Protein AF-A0A258C824-F1 (afdb_monomer)

Radius of gyration: 21.64 Å; Cα contacts (8 Å, |Δi|>4): 14; chains: 1; bounding box: 53×28×45 Å

Sequence (77 aa):
MSRDFLALAVPGVQKLSPYVTGKPIDELARELGIDPAKIVKLASNENPLGPNPRVLEAIAAELPELSRYPDGSGFQL

Structure (mmCIF, N/CA/C/O backbone):
data_AF-A0A258C824-F1
#
_entry.id   AF-A0A258C824-F1
#
loop_
_atom_site.group_PDB
_atom_site.id
_atom_site.type_symbol
_atom_site.label_atom_id
_atom_site.label_alt_id
_atom_site.label_comp_id
_atom_site.label_asym_id
_atom_site.label_entity_id
_atom_site.label_seq_id
_atom_site.pdbx_PDB_ins_code
_atom_site.Cartn_x
_atom_site.Cartn_y
_atom_site.Cartn_z
_atom_site.occupancy
_atom_site.B_iso_or_equiv
_atom_site.auth_seq_id
_atom_site.auth_comp_id
_atom_site.auth_asym_id
_atom_site.auth_atom_id
_atom_site.pdbx_PDB_model_num
ATOM 1 N N . MET A 1 1 ? -27.283 -16.414 25.347 1.00 60.81 1 MET A N 1
ATOM 2 C CA . MET A 1 1 ? -26.752 -15.042 25.496 1.00 60.81 1 MET A CA 1
ATOM 3 C C . MET A 1 1 ? -25.471 -14.947 24.684 1.00 60.81 1 MET A C 1
ATOM 5 O O . MET A 1 1 ? -24.520 -15.642 25.021 1.00 60.81 1 MET A O 1
ATOM 9 N N . SER A 1 2 ? -25.450 -14.183 23.589 1.00 75.81 2 SER A N 1
ATOM 10 C CA . SER A 1 2 ? -24.200 -13.893 22.876 1.00 75.81 2 SER A CA 1
ATOM 11 C C . SER A 1 2 ? -23.363 -12.944 23.731 1.00 75.81 2 SER A C 1
ATOM 13 O O . SER A 1 2 ? -23.884 -11.943 24.220 1.00 75.81 2 SER A O 1
ATOM 15 N N . ARG A 1 3 ? -22.088 -13.263 23.954 1.00 81.50 3 ARG A N 1
ATOM 16 C CA . ARG A 1 3 ? -21.160 -12.328 24.596 1.00 81.50 3 ARG A CA 1
ATOM 17 C C . ARG A 1 3 ? -20.871 -11.178 23.635 1.00 81.50 3 ARG A C 1
ATOM 19 O O . ARG A 1 3 ? -20.624 -11.423 22.457 1.00 81.50 3 ARG A O 1
ATOM 26 N N . ASP A 1 4 ? -20.896 -9.952 24.145 1.00 90.19 4 ASP A N 1
ATOM 27 C CA . ASP A 1 4 ? -20.409 -8.789 23.412 1.00 90.19 4 ASP A CA 1
ATOM 28 C C . ASP A 1 4 ? -18.875 -8.793 23.440 1.00 90.19 4 ASP A C 1
ATOM 30 O O . ASP A 1 4 ? -18.252 -8.498 24.461 1.00 90.19 4 ASP A O 1
ATOM 34 N N . PHE A 1 5 ? -18.260 -9.192 22.328 1.00 86.88 5 PHE A N 1
ATOM 35 C CA . PHE A 1 5 ? -16.805 -9.252 22.202 1.00 86.88 5 PHE A CA 1
ATOM 36 C C . PHE A 1 5 ? -16.158 -7.863 22.159 1.00 86.88 5 PHE A C 1
ATOM 38 O O . PHE A 1 5 ? -14.984 -7.740 22.506 1.00 86.88 5 PHE A O 1
ATOM 45 N N . LEU A 1 6 ? -16.902 -6.815 21.788 1.00 87.12 6 LEU A N 1
ATOM 46 C CA . LEU A 1 6 ? -16.375 -5.450 21.757 1.00 87.12 6 LEU A CA 1
ATOM 47 C C . LEU A 1 6 ? -16.118 -4.932 23.175 1.00 87.12 6 LEU A C 1
ATOM 49 O O . LEU A 1 6 ? -15.115 -4.258 23.412 1.00 87.12 6 LEU A O 1
ATOM 53 N N . ALA A 1 7 ? -16.948 -5.341 24.138 1.00 90.94 7 ALA A N 1
ATOM 54 C CA . ALA A 1 7 ? -16.769 -5.023 25.553 1.00 90.94 7 ALA A CA 1
ATOM 55 C C . ALA A 1 7 ? -15.491 -5.631 26.174 1.00 90.94 7 ALA A C 1
ATOM 57 O O . ALA A 1 7 ? -15.076 -5.203 27.250 1.00 90.94 7 ALA A O 1
ATOM 58 N N . LEU A 1 8 ? -14.850 -6.607 25.513 1.00 93.00 8 LEU A N 1
ATOM 59 C CA . LEU A 1 8 ? -13.609 -7.243 25.980 1.00 93.00 8 LEU A CA 1
ATOM 60 C C . LEU A 1 8 ? -12.334 -6.514 25.523 1.00 93.00 8 LEU A C 1
ATOM 62 O O . LEU A 1 8 ? -11.253 -6.805 26.033 1.00 93.00 8 LEU A O 1
ATOM 66 N N . ALA A 1 9 ? -12.429 -5.591 24.562 1.00 93.38 9 ALA A N 1
ATOM 67 C CA . ALA A 1 9 ? -11.278 -4.829 24.087 1.00 93.38 9 ALA A CA 1
ATOM 68 C C . ALA A 1 9 ? -10.803 -3.810 25.138 1.00 93.38 9 ALA A C 1
ATOM 70 O O . ALA A 1 9 ? -11.592 -3.320 25.944 1.00 93.38 9 ALA A O 1
ATOM 71 N N . VAL A 1 10 ? -9.518 -3.433 25.113 1.00 95.44 10 VAL A N 1
ATOM 72 C CA . VAL A 1 10 ? -8.990 -2.390 26.011 1.00 95.44 10 VAL A CA 1
ATOM 73 C C . VAL A 1 10 ? -9.668 -1.030 25.746 1.00 95.44 10 VAL A C 1
ATOM 75 O O . VAL A 1 10 ? -9.984 -0.734 24.590 1.00 95.44 10 VAL A O 1
ATOM 78 N N . PRO A 1 11 ? -9.847 -0.153 26.759 1.00 93.56 11 PRO A N 1
ATOM 79 C CA . PRO A 1 11 ? -10.651 1.072 26.623 1.00 93.56 11 PRO A CA 1
ATOM 80 C C . PRO A 1 11 ? -10.233 2.017 25.488 1.00 93.56 11 PRO A C 1
ATOM 82 O O . PRO A 1 11 ? -11.069 2.726 24.933 1.00 93.56 11 PRO A O 1
ATOM 85 N N . GLY A 1 12 ? -8.943 2.036 25.131 1.00 93.19 12 GLY A N 1
ATOM 86 C CA . GLY A 1 12 ? -8.442 2.830 24.006 1.00 93.19 12 GLY A CA 1
ATOM 87 C C . GLY A 1 12 ? -8.935 2.330 22.645 1.00 93.19 12 GLY A C 1
ATOM 88 O O . GLY A 1 12 ? -9.252 3.139 21.781 1.00 93.19 12 GLY A O 1
ATOM 89 N N . VAL A 1 13 ? -9.062 1.010 22.473 1.00 93.69 13 VAL A N 1
ATOM 90 C CA . VAL A 1 13 ? -9.499 0.377 21.217 1.00 93.69 13 VAL A CA 1
ATOM 91 C C . VAL A 1 13 ? -11.003 0.535 21.009 1.00 93.69 13 VAL A C 1
ATOM 93 O O . VAL A 1 13 ? -11.439 0.757 19.886 1.00 93.69 13 VAL A O 1
ATOM 96 N N . GLN A 1 14 ? -11.793 0.507 22.086 1.00 94.00 14 GLN A N 1
ATOM 97 C CA . GLN A 1 14 ? -13.255 0.661 22.024 1.00 94.00 14 GLN A CA 1
ATOM 98 C C . GLN A 1 14 ? -13.707 1.996 21.404 1.00 94.00 14 GLN A C 1
ATOM 100 O O . GLN A 1 14 ? -14.832 2.105 20.928 1.00 94.00 14 GLN A O 1
ATOM 105 N N . LYS A 1 15 ? -12.842 3.018 21.422 1.00 92.69 15 LYS A N 1
ATOM 106 C CA . LYS A 1 15 ? -13.120 4.352 20.869 1.00 92.69 15 LYS A CA 1
ATOM 107 C C . LYS A 1 15 ? -12.640 4.524 19.427 1.00 92.69 15 LYS A C 1
ATOM 109 O O . LYS A 1 15 ? -12.877 5.577 18.838 1.00 92.69 15 LYS A O 1
ATOM 114 N N . LEU A 1 16 ? -11.929 3.542 18.872 1.00 92.94 16 LEU A N 1
ATOM 115 C CA . LEU A 1 16 ? -11.417 3.628 17.511 1.00 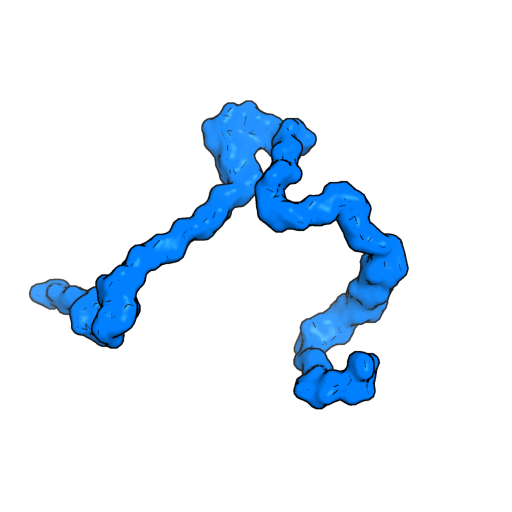92.94 16 LEU A CA 1
ATOM 116 C C . LEU A 1 16 ? -12.555 3.411 16.518 1.00 92.94 16 LEU A C 1
ATOM 118 O O . LEU A 1 16 ? -13.352 2.484 16.643 1.00 92.94 16 LEU A O 1
ATOM 122 N N . SER A 1 17 ? -12.599 4.261 15.498 1.00 91.94 17 SER A N 1
ATOM 123 C CA . SER A 1 17 ? -13.382 3.959 14.304 1.00 91.94 17 SER A CA 1
ATOM 124 C C . SER A 1 17 ? -12.633 2.920 13.468 1.00 91.94 17 SER A C 1
ATOM 126 O O . SER A 1 17 ? -11.400 2.989 13.398 1.00 91.94 17 SER A O 1
ATOM 128 N N . PRO A 1 18 ? -13.336 1.975 12.820 1.00 90.75 18 PRO A N 1
ATOM 129 C CA . PRO A 1 18 ? -12.712 1.080 11.858 1.00 90.75 18 PRO A CA 1
ATOM 130 C C . PRO A 1 18 ? -11.926 1.872 10.813 1.00 90.75 18 PRO A C 1
ATOM 132 O O . PRO A 1 18 ? -12.414 2.870 10.278 1.00 90.75 18 PRO A O 1
ATOM 135 N N . TYR A 1 19 ? -10.701 1.432 10.532 1.00 93.00 19 TYR A N 1
ATOM 136 C CA . TYR A 1 19 ? -9.892 2.043 9.489 1.00 93.00 19 TYR A CA 1
ATOM 137 C C . TYR A 1 19 ? -10.540 1.795 8.127 1.00 93.00 19 TYR A C 1
ATOM 139 O O . TYR A 1 19 ? -10.788 0.650 7.747 1.00 93.00 19 TYR A O 1
ATOM 147 N N . VAL A 1 20 ? -10.796 2.874 7.391 1.00 90.12 20 VAL A N 1
ATOM 148 C CA . VAL A 1 20 ? -11.279 2.802 6.014 1.00 90.12 20 VAL A CA 1
ATOM 149 C C . VAL A 1 20 ? -10.074 2.952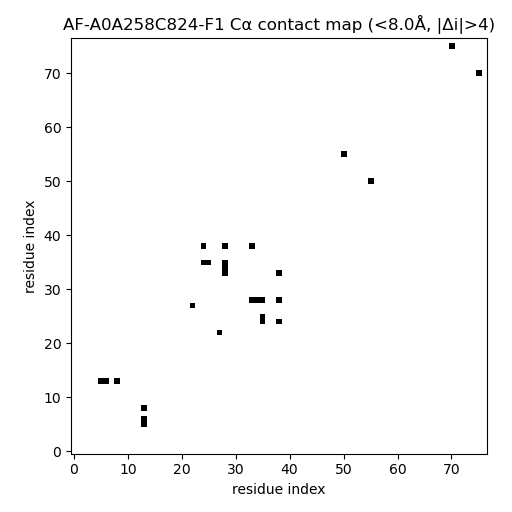 5.098 1.00 90.12 20 VAL A C 1
ATOM 151 O O . VAL A 1 20 ? -9.506 4.037 4.969 1.00 90.12 20 VAL A O 1
ATOM 154 N N . THR A 1 21 ? -9.663 1.848 4.480 1.00 89.56 21 THR A N 1
AT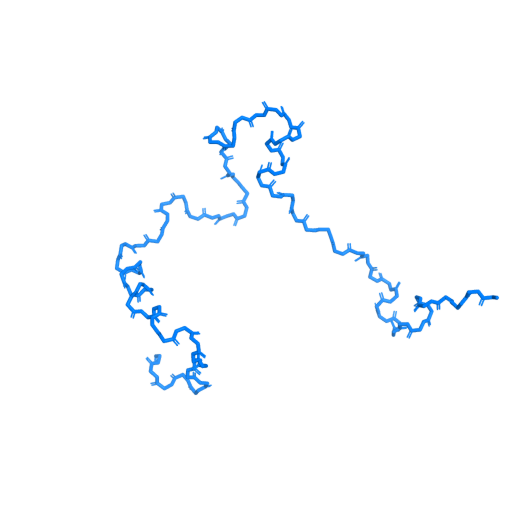OM 155 C CA . THR A 1 21 ? -8.609 1.847 3.463 1.00 89.56 21 THR A CA 1
ATOM 156 C C . THR A 1 21 ? -9.043 2.669 2.253 1.00 89.56 21 THR A C 1
ATOM 158 O O . THR A 1 21 ? -10.214 2.651 1.869 1.00 89.56 21 THR A O 1
ATOM 161 N N . GLY A 1 22 ? -8.093 3.345 1.603 1.00 86.75 22 GLY A N 1
ATOM 162 C CA . GLY A 1 22 ? -8.353 3.967 0.305 1.00 86.75 22 GLY A CA 1
ATOM 163 C C . GLY A 1 22 ? -8.845 2.935 -0.715 1.00 86.75 22 GLY A C 1
ATOM 164 O O . GLY A 1 22 ? -8.331 1.816 -0.759 1.00 86.75 22 GLY A O 1
ATOM 165 N N . LYS A 1 23 ? -9.844 3.307 -1.524 1.00 88.50 23 LYS A N 1
ATOM 166 C CA . LYS A 1 23 ? -10.402 2.432 -2.564 1.00 88.50 23 LYS A CA 1
ATOM 167 C C . LYS A 1 23 ? -9.347 2.171 -3.656 1.00 88.50 23 LYS A C 1
ATOM 169 O O . LYS A 1 23 ? -8.805 3.143 -4.192 1.00 88.50 23 LYS A O 1
ATOM 174 N N . PRO A 1 24 ? -9.054 0.906 -4.011 1.00 91.50 24 PRO A N 1
ATOM 175 C CA . PRO A 1 24 ? -8.157 0.582 -5.117 1.00 91.50 24 PRO A CA 1
ATOM 176 C C . PRO A 1 24 ? -8.664 1.132 -6.454 1.00 91.50 24 PRO A C 1
ATOM 178 O O . PRO A 1 24 ? -9.871 1.191 -6.698 1.00 91.50 24 PRO A O 1
ATOM 181 N N . ILE A 1 25 ? -7.737 1.470 -7.353 1.00 92.06 25 ILE A N 1
ATOM 182 C CA . ILE A 1 25 ? -8.065 1.958 -8.703 1.00 92.06 25 ILE A CA 1
ATOM 183 C C . ILE A 1 25 ? -8.927 0.943 -9.456 1.00 92.06 25 ILE A C 1
ATOM 185 O O . ILE A 1 25 ? -9.945 1.324 -10.026 1.00 92.06 25 ILE A O 1
ATOM 189 N N . ASP A 1 26 ? -8.573 -0.339 -9.395 1.00 92.94 26 ASP A N 1
ATOM 190 C CA . ASP A 1 26 ? -9.291 -1.403 -10.107 1.00 92.94 26 ASP A CA 1
ATOM 191 C C . ASP A 1 26 ? -10.729 -1.581 -9.602 1.00 92.94 26 ASP A C 1
ATOM 193 O O . ASP A 1 26 ? -11.644 -1.885 -10.369 1.00 92.94 26 ASP A O 1
ATOM 197 N N . GLU A 1 27 ? -10.950 -1.361 -8.303 1.00 94.25 27 GLU A N 1
ATOM 198 C CA . GLU A 1 27 ? -12.282 -1.428 -7.708 1.00 94.25 27 GLU A CA 1
ATOM 199 C C . GLU A 1 27 ? -13.154 -0.264 -8.184 1.00 94.25 27 GLU A C 1
ATOM 201 O O . GLU A 1 27 ? -14.278 -0.487 -8.636 1.00 94.25 27 GLU A O 1
ATOM 206 N N . LEU A 1 28 ? -12.611 0.957 -8.150 1.00 93.12 28 LEU A N 1
ATOM 207 C CA . LEU A 1 28 ? -13.278 2.150 -8.667 1.00 93.12 28 LEU A CA 1
ATOM 208 C C . LEU A 1 28 ? -13.572 2.022 -10.168 1.00 93.12 28 LEU A C 1
ATOM 210 O O . LEU A 1 28 ? -14.651 2.399 -10.624 1.00 93.12 28 LEU A O 1
ATOM 214 N N . ALA A 1 29 ? -12.628 1.465 -10.928 1.00 96.06 29 ALA A N 1
ATOM 215 C CA . ALA A 1 29 ? -12.763 1.273 -12.363 1.00 96.06 29 ALA A CA 1
ATOM 216 C C . ALA A 1 29 ? -13.954 0.370 -12.704 1.00 96.06 29 ALA A C 1
ATOM 218 O O . ALA A 1 29 ? -14.794 0.717 -13.535 1.00 96.06 29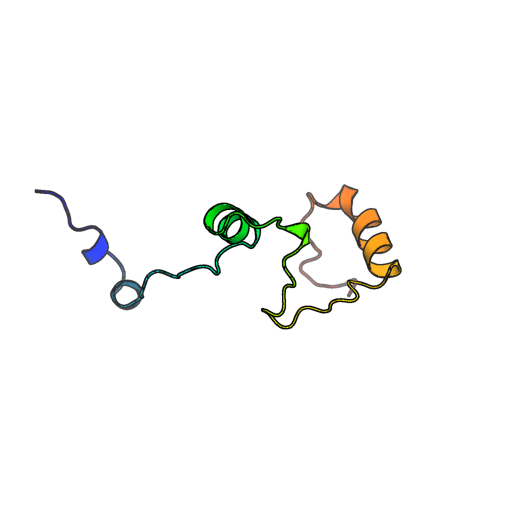 ALA A O 1
ATOM 219 N N . ARG A 1 30 ? -14.070 -0.758 -11.993 1.00 96.62 30 ARG A N 1
ATOM 220 C CA . ARG A 1 30 ? -15.186 -1.698 -12.132 1.00 96.62 30 ARG A CA 1
ATOM 221 C C . ARG A 1 30 ? -16.525 -1.085 -11.720 1.00 96.62 30 ARG A C 1
ATOM 223 O O . ARG A 1 30 ? -17.520 -1.332 -12.390 1.00 96.62 30 ARG A O 1
ATOM 230 N N . GLU A 1 31 ? -16.556 -0.302 -10.642 1.00 95.94 31 GLU A N 1
ATOM 231 C CA . GLU A 1 31 ? -17.773 0.371 -10.160 1.00 95.94 31 GLU A CA 1
ATOM 232 C C . GLU A 1 31 ? -18.307 1.400 -11.161 1.00 95.94 31 GLU A C 1
ATOM 234 O O . GLU A 1 31 ? -19.511 1.468 -11.397 1.00 95.94 31 GLU A O 1
ATOM 239 N N . LEU A 1 32 ? -17.413 2.181 -11.770 1.00 95.62 32 LEU A N 1
ATOM 240 C CA . LEU A 1 32 ? -17.781 3.256 -12.691 1.00 95.62 32 LEU A CA 1
ATOM 241 C C . LEU A 1 32 ? -17.839 2.817 -14.162 1.00 95.62 32 LEU A C 1
ATOM 243 O O . LEU A 1 32 ? -18.175 3.628 -15.023 1.00 95.62 32 LEU A O 1
ATOM 247 N N . GLY A 1 33 ? -17.504 1.560 -14.469 1.00 96.38 33 GLY A N 1
ATOM 248 C CA . GLY A 1 33 ? -17.458 1.049 -15.843 1.00 96.38 33 GLY A CA 1
ATOM 249 C C . GLY A 1 33 ? -16.403 1.741 -1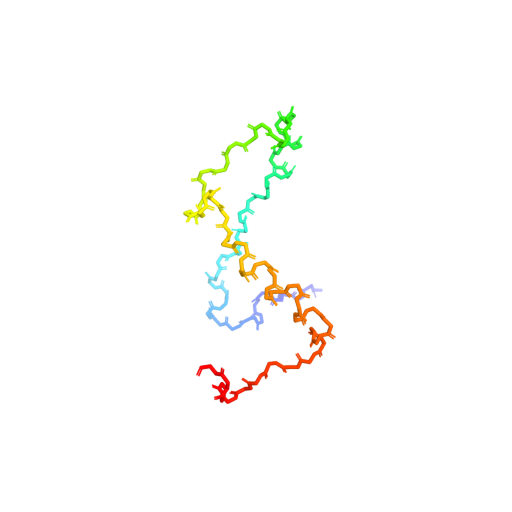6.714 1.00 96.38 33 GLY A C 1
ATOM 250 O O . GLY A 1 33 ? -16.583 1.863 -17.925 1.00 96.38 33 GLY A O 1
ATOM 251 N N . ILE A 1 34 ? -15.320 2.223 -16.101 1.00 96.56 34 ILE A N 1
ATOM 252 C CA . ILE A 1 34 ? -14.219 2.904 -16.786 1.00 96.56 34 ILE A CA 1
ATOM 253 C C . ILE A 1 34 ? -13.043 1.951 -16.977 1.00 96.56 34 ILE A C 1
ATOM 255 O O . ILE A 1 34 ? -12.771 1.087 -16.150 1.00 96.56 34 ILE A O 1
ATOM 259 N N . ASP A 1 35 ? -12.327 2.131 -18.079 1.00 95.56 35 ASP A N 1
ATOM 260 C CA . ASP A 1 35 ? -11.074 1.426 -18.331 1.00 95.56 35 ASP A CA 1
ATOM 261 C C . ASP A 1 35 ? -10.002 1.896 -17.323 1.00 95.56 35 ASP A C 1
ATOM 263 O O . ASP A 1 35 ? -9.694 3.095 -17.311 1.00 95.56 35 ASP A O 1
ATOM 267 N N . PRO A 1 36 ? -9.417 0.999 -16.498 1.00 93.19 36 PRO A N 1
ATOM 268 C CA . PRO A 1 36 ? -8.370 1.357 -15.544 1.00 93.19 36 PRO A CA 1
ATOM 269 C C . PRO A 1 36 ? -7.191 2.097 -16.184 1.00 93.19 36 PRO A C 1
ATOM 271 O O . PRO A 1 36 ? -6.648 3.019 -15.578 1.00 93.19 36 PRO A O 1
ATOM 274 N N . ALA A 1 37 ? -6.834 1.765 -17.431 1.00 92.69 37 ALA A N 1
ATOM 275 C CA . ALA A 1 37 ? -5.730 2.411 -18.143 1.00 92.69 37 ALA A CA 1
ATOM 276 C C . ALA A 1 37 ? -5.996 3.892 -18.473 1.00 92.69 37 ALA A C 1
ATOM 278 O O . ALA A 1 37 ? -5.068 4.625 -18.810 1.00 92.69 37 ALA A O 1
ATOM 279 N N . LYS A 1 38 ? -7.250 4.353 -18.369 1.00 94.00 38 LYS A N 1
ATOM 280 C CA . LYS A 1 38 ? -7.633 5.759 -18.571 1.00 94.00 38 LYS A CA 1
ATOM 281 C C . LYS A 1 38 ? -7.662 6.565 -17.273 1.00 94.00 38 LYS A C 1
ATOM 283 O O . LYS A 1 38 ? -7.903 7.772 -17.317 1.00 94.00 38 LYS A O 1
ATOM 288 N N . ILE A 1 39 ? -7.438 5.930 -16.123 1.00 93.12 39 ILE A N 1
ATOM 289 C CA . ILE A 1 39 ? -7.447 6.605 -14.826 1.00 93.12 39 ILE A CA 1
ATOM 290 C C . ILE A 1 39 ? -6.095 7.281 -14.601 1.00 93.12 39 ILE A C 1
ATOM 292 O O . ILE A 1 39 ? -5.063 6.627 -14.473 1.00 93.12 39 ILE A O 1
ATOM 296 N N . VAL A 1 40 ? -6.108 8.609 -14.487 1.00 91.88 40 VAL A N 1
ATOM 297 C CA . VAL A 1 40 ? -4.933 9.382 -14.071 1.00 91.88 40 VAL A CA 1
ATOM 298 C C . VAL A 1 40 ? -4.931 9.489 -12.548 1.00 91.88 40 VAL A C 1
ATOM 300 O O . VAL A 1 40 ? -5.775 10.166 -11.959 1.00 91.88 40 VAL A O 1
ATOM 303 N N . LYS A 1 41 ? -3.980 8.817 -11.894 1.00 89.50 41 LYS A N 1
ATOM 304 C CA . LYS A 1 41 ? -3.833 8.855 -10.436 1.00 89.50 41 LYS A CA 1
ATOM 305 C C . LYS A 1 41 ? -3.088 10.121 -10.008 1.00 89.50 41 LYS A C 1
ATOM 307 O O . LYS A 1 41 ? -1.891 10.245 -10.229 1.00 89.50 41 LYS A O 1
ATOM 312 N N . LEU A 1 42 ? -3.803 11.039 -9.359 1.00 91.31 42 LEU A N 1
ATOM 313 C CA . LEU A 1 42 ? -3.248 12.275 -8.778 1.00 91.31 42 LEU A CA 1
ATOM 314 C C . LEU A 1 42 ? -3.328 12.288 -7.241 1.00 91.31 42 LEU A C 1
ATOM 316 O O . LEU A 1 42 ? -3.278 13.341 -6.611 1.00 91.31 42 LEU A O 1
ATOM 320 N N . ALA A 1 43 ? -3.489 11.110 -6.637 1.00 86.25 43 ALA A N 1
ATOM 321 C CA . ALA A 1 43 ? -3.537 10.927 -5.192 1.00 86.25 43 ALA A CA 1
ATOM 322 C C . ALA A 1 43 ? -2.175 10.449 -4.655 1.00 86.25 43 ALA A C 1
ATOM 324 O O . ALA A 1 43 ? -1.399 9.830 -5.378 1.00 86.25 43 ALA A O 1
ATOM 325 N N . SER A 1 44 ? -1.919 10.691 -3.366 1.00 89.88 44 SER A N 1
ATOM 326 C CA . SER A 1 44 ? -0.791 10.127 -2.597 1.00 89.88 44 SER A CA 1
ATOM 327 C C . SER A 1 44 ? 0.614 10.684 -2.873 1.00 89.88 44 SER A C 1
ATOM 329 O O . SER A 1 44 ? 1.578 10.126 -2.359 1.00 89.88 44 SER A O 1
ATOM 331 N N . ASN A 1 45 ? 0.749 11.796 -3.608 1.00 93.69 45 ASN A N 1
ATOM 332 C CA . ASN A 1 45 ? 2.037 12.462 -3.879 1.00 93.69 45 ASN A CA 1
ATOM 333 C C . ASN A 1 45 ? 3.103 11.536 -4.502 1.00 93.69 45 ASN A C 1
ATOM 335 O O . ASN A 1 45 ? 4.297 11.671 -4.232 1.00 93.69 45 ASN A O 1
ATOM 339 N N . GLU A 1 46 ? 2.676 10.571 -5.315 1.00 92.75 46 GLU A N 1
ATOM 340 C CA . GLU A 1 46 ? 3.581 9.629 -5.972 1.00 92.75 46 GLU A CA 1
ATOM 341 C C . GLU A 1 46 ? 4.390 10.309 -7.084 1.00 92.75 46 GLU A C 1
ATOM 343 O O . GLU A 1 46 ? 3.924 11.247 -7.731 1.00 92.75 46 GLU A O 1
ATOM 348 N N . ASN A 1 47 ? 5.611 9.822 -7.322 1.00 94.50 47 ASN A N 1
ATOM 349 C CA . ASN A 1 47 ? 6.447 10.314 -8.413 1.00 94.50 47 ASN A CA 1
ATOM 350 C C . ASN A 1 47 ? 6.008 9.677 -9.748 1.00 94.50 47 ASN A C 1
ATOM 352 O O . ASN A 1 47 ? 6.229 8.476 -9.931 1.00 94.50 47 ASN A O 1
ATOM 356 N N . PRO A 1 48 ? 5.467 10.451 -10.710 1.00 92.00 48 PRO A N 1
ATOM 357 C CA . PRO A 1 48 ? 4.994 9.909 -11.984 1.00 92.00 48 PRO A CA 1
ATOM 358 C C . PRO A 1 48 ? 6.121 9.387 -12.887 1.00 92.00 48 PRO A C 1
ATOM 360 O O . PRO A 1 48 ? 5.848 8.668 -13.841 1.00 92.00 48 PRO A O 1
ATOM 363 N N . LEU A 1 49 ? 7.382 9.734 -12.605 1.00 94.25 49 LEU A N 1
ATOM 364 C CA . LEU A 1 49 ? 8.537 9.267 -13.378 1.00 94.25 49 LEU A CA 1
ATOM 365 C C . LEU A 1 49 ? 8.983 7.850 -12.997 1.00 94.25 49 LEU A C 1
ATOM 367 O O . LEU A 1 49 ? 9.792 7.257 -13.707 1.00 94.25 49 LEU A O 1
ATOM 371 N N . GLY A 1 50 ? 8.481 7.312 -11.883 1.00 93.81 50 GLY A N 1
ATOM 372 C CA . GLY A 1 50 ? 8.961 6.048 -11.338 1.00 93.81 50 GLY A CA 1
ATOM 373 C C . GLY A 1 50 ? 10.397 6.125 -10.790 1.00 93.81 50 GLY A C 1
ATOM 374 O O . GLY A 1 50 ? 10.983 7.208 -10.670 1.00 93.81 50 GLY A O 1
ATOM 375 N N . PRO A 1 51 ? 10.963 4.976 -10.383 1.00 96.94 51 PRO A N 1
ATOM 376 C CA . PRO A 1 51 ? 12.326 4.898 -9.866 1.00 96.94 51 PRO A CA 1
ATOM 377 C C . PRO A 1 51 ? 13.377 5.002 -10.983 1.00 96.94 51 PRO A 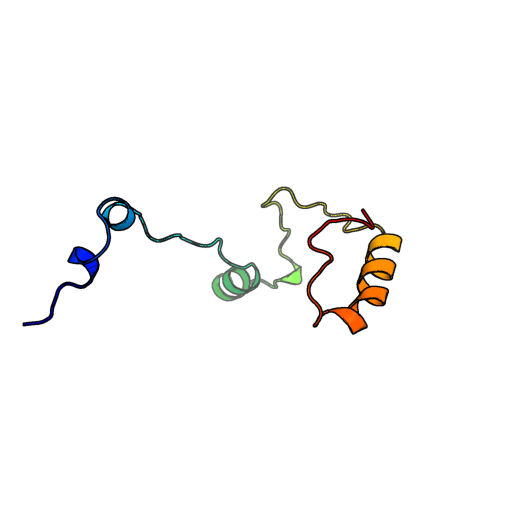C 1
ATOM 379 O O . PRO A 1 51 ? 13.123 4.689 -12.145 1.00 96.94 51 PRO A O 1
ATOM 382 N N . ASN A 1 52 ? 14.602 5.393 -10.618 1.00 97.38 52 ASN A N 1
ATOM 383 C CA . ASN A 1 52 ? 15.745 5.364 -11.534 1.00 97.38 52 ASN A CA 1
ATOM 384 C C . ASN A 1 52 ? 16.030 3.915 -12.003 1.00 97.38 52 ASN A C 1
ATOM 386 O O . ASN A 1 52 ? 15.975 3.011 -11.166 1.00 97.38 52 ASN A O 1
ATOM 390 N N . PRO A 1 53 ? 16.412 3.671 -13.275 1.00 97.62 53 PRO A N 1
ATOM 391 C CA . PRO A 1 53 ? 16.725 2.326 -13.772 1.00 97.62 53 PRO A CA 1
ATOM 392 C C . PRO A 1 53 ? 17.728 1.540 -12.916 1.00 97.62 53 PRO A C 1
ATOM 394 O O . PRO A 1 53 ? 17.532 0.351 -12.687 1.00 97.62 53 PRO A O 1
ATOM 397 N N . ARG A 1 54 ? 18.738 2.208 -12.342 1.00 98.00 54 ARG A N 1
ATOM 398 C CA . ARG A 1 54 ? 19.727 1.566 -11.455 1.00 98.00 54 ARG A CA 1
ATOM 399 C C . ARG A 1 54 ? 19.106 0.977 -10.189 1.00 98.00 54 ARG A C 1
ATOM 401 O O . ARG A 1 54 ? 19.602 -0.007 -9.656 1.00 98.00 54 ARG A O 1
ATOM 408 N N . VAL A 1 55 ? 18.024 1.581 -9.698 1.00 97.31 55 VAL A N 1
ATOM 409 C CA . VAL A 1 55 ? 17.285 1.071 -8.535 1.00 97.31 55 VAL A CA 1
ATOM 410 C C . VAL A 1 55 ? 16.531 -0.200 -8.913 1.00 97.31 55 VAL A C 1
ATOM 412 O O . VAL A 1 55 ? 16.527 -1.153 -8.141 1.00 97.31 55 VAL A O 1
ATOM 415 N N . LEU A 1 56 ? 15.933 -0.242 -10.107 1.00 97.88 56 LEU A N 1
ATOM 416 C CA . LEU A 1 56 ? 15.250 -1.440 -10.604 1.00 97.88 56 LEU A CA 1
ATOM 417 C C . LEU A 1 56 ? 16.227 -2.608 -10.778 1.00 97.88 56 LEU A C 1
ATOM 419 O O . LEU A 1 56 ? 15.917 -3.725 -10.373 1.00 97.88 56 LEU A O 1
ATOM 423 N N . GLU A 1 57 ? 17.412 -2.337 -11.326 1.00 98.12 57 GLU A N 1
ATOM 424 C CA . GLU A 1 57 ? 18.490 -3.323 -11.468 1.00 98.12 57 GLU A CA 1
ATOM 425 C C . GLU A 1 57 ? 18.954 -3.862 -10.108 1.00 98.12 57 GLU A C 1
ATOM 427 O O . GLU A 1 57 ? 19.058 -5.075 -9.936 1.00 98.12 57 GLU A O 1
ATOM 432 N N . ALA A 1 58 ? 19.169 -2.980 -9.126 1.00 96.38 58 ALA A N 1
ATOM 433 C CA . ALA A 1 58 ? 19.562 -3.379 -7.776 1.00 96.38 58 ALA A CA 1
ATOM 434 C C . ALA A 1 58 ? 18.490 -4.243 -7.090 1.00 96.38 58 ALA A C 1
ATOM 436 O O . ALA A 1 58 ? 18.810 -5.292 -6.541 1.00 96.38 58 ALA A O 1
ATOM 437 N N . ILE A 1 59 ? 17.209 -3.858 -7.176 1.00 96.88 59 ILE A N 1
ATOM 438 C CA . ILE A 1 59 ? 16.103 -4.660 -6.625 1.00 96.88 59 ILE A CA 1
ATOM 439 C C . ILE A 1 59 ? 16.063 -6.043 -7.281 1.00 96.88 59 ILE A C 1
ATOM 441 O O . ILE A 1 59 ? 15.927 -7.044 -6.584 1.00 96.88 59 ILE A O 1
ATOM 445 N N . ALA A 1 60 ? 16.193 -6.110 -8.610 1.00 97.81 60 ALA A N 1
ATOM 446 C CA . ALA A 1 60 ? 16.171 -7.374 -9.340 1.00 97.81 60 ALA A CA 1
ATOM 447 C C . ALA A 1 60 ? 17.327 -8.304 -8.935 1.00 97.81 60 ALA A C 1
ATOM 449 O O . ALA A 1 60 ? 17.122 -9.513 -8.832 1.00 97.81 60 ALA A O 1
ATOM 450 N N . ALA A 1 61 ? 18.515 -7.746 -8.677 1.00 97.31 61 ALA A N 1
ATOM 451 C CA . ALA A 1 61 ? 19.684 -8.499 -8.230 1.00 97.31 61 ALA A CA 1
ATOM 452 C C . ALA A 1 61 ? 19.508 -9.117 -6.831 1.00 97.31 61 ALA A C 1
ATOM 454 O O . ALA A 1 61 ? 20.038 -10.197 -6.584 1.00 97.31 61 ALA A O 1
ATOM 455 N N . GLU A 1 62 ? 18.729 -8.478 -5.952 1.00 95.75 62 GLU A N 1
ATOM 456 C CA . GLU A 1 62 ? 18.483 -8.936 -4.575 1.00 95.75 62 GLU A CA 1
ATOM 457 C C . GLU A 1 62 ? 17.319 -9.936 -4.445 1.00 95.75 62 GLU A C 1
ATOM 459 O O . GLU A 1 62 ? 17.167 -10.588 -3.411 1.00 95.75 62 GLU A O 1
ATOM 464 N N . LEU A 1 63 ? 16.494 -10.120 -5.487 1.00 96.94 63 LEU A N 1
ATOM 465 C CA . LEU A 1 63 ? 15.352 -11.048 -5.448 1.00 96.94 63 LEU A CA 1
ATOM 466 C C . LEU A 1 63 ? 15.693 -12.490 -5.006 1.00 96.94 63 LEU A C 1
ATOM 468 O O . LEU A 1 63 ? 14.869 -13.073 -4.295 1.00 96.94 63 LEU A O 1
ATOM 472 N N . PRO A 1 64 ? 16.847 -13.093 -5.368 1.00 97.56 64 PRO A N 1
ATOM 473 C CA . PRO A 1 64 ? 17.218 -14.431 -4.896 1.00 97.56 64 PRO A CA 1
ATOM 474 C C . PRO A 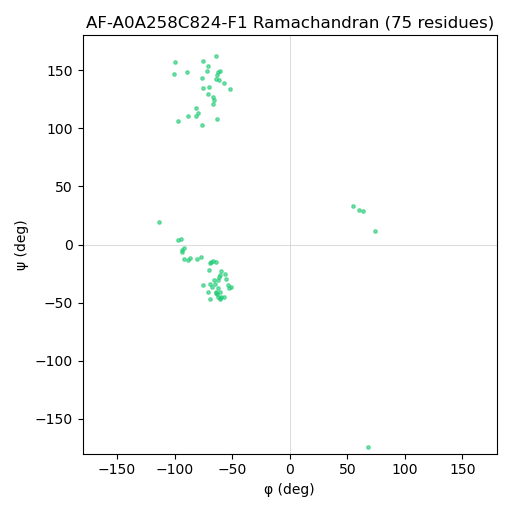1 64 ? 17.353 -14.544 -3.371 1.00 97.56 64 PRO A C 1
ATOM 476 O O . PRO A 1 64 ? 17.145 -15.622 -2.818 1.00 97.56 64 PRO A O 1
ATOM 479 N N . GLU A 1 65 ? 17.660 -13.443 -2.685 1.00 95.25 65 GLU A N 1
ATOM 480 C CA . GLU A 1 65 ? 17.897 -13.414 -1.239 1.00 95.25 65 GLU A CA 1
ATOM 481 C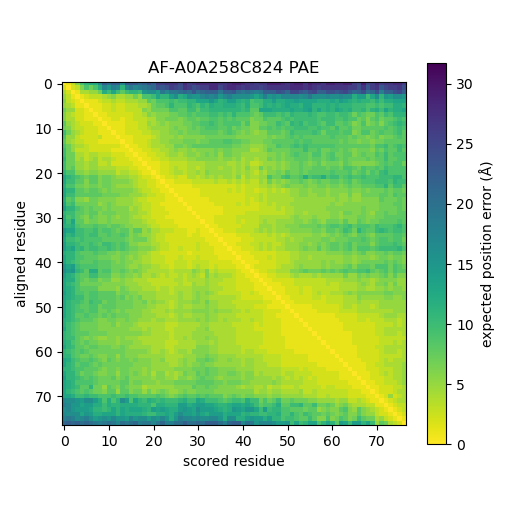 C . GLU A 1 65 ? 16.655 -12.979 -0.436 1.00 95.25 65 GLU A C 1
ATOM 483 O O . GLU A 1 65 ? 16.704 -12.921 0.791 1.00 95.25 65 GLU A O 1
ATOM 488 N N . LEU A 1 66 ? 15.507 -12.753 -1.095 1.00 95.88 66 LEU A N 1
ATOM 489 C CA . LEU A 1 66 ? 14.274 -12.205 -0.501 1.00 95.88 66 LEU A CA 1
ATOM 490 C C . LEU A 1 66 ? 13.737 -12.997 0.707 1.00 95.88 66 LEU A C 1
ATOM 492 O O . LEU A 1 66 ? 13.034 -12.444 1.551 1.00 95.88 66 LEU A O 1
ATOM 496 N N . SER A 1 67 ? 14.043 -14.295 0.806 1.00 97.19 67 SER A N 1
ATOM 497 C CA . SER A 1 67 ? 13.630 -15.130 1.943 1.00 97.19 67 SER A CA 1
ATOM 498 C C . SER A 1 67 ? 14.460 -14.910 3.210 1.00 97.19 67 SER A C 1
ATOM 500 O O . SER A 1 67 ? 14.124 -15.459 4.260 1.00 97.19 67 SER A O 1
ATOM 502 N N . ARG A 1 68 ? 15.577 -14.181 3.126 1.00 94.12 68 ARG A N 1
ATOM 503 C CA . ARG A 1 68 ? 16.439 -13.899 4.273 1.00 94.12 68 ARG A CA 1
ATOM 504 C C . ARG A 1 68 ? 15.989 -12.633 4.982 1.00 94.12 68 ARG A C 1
ATOM 506 O O . A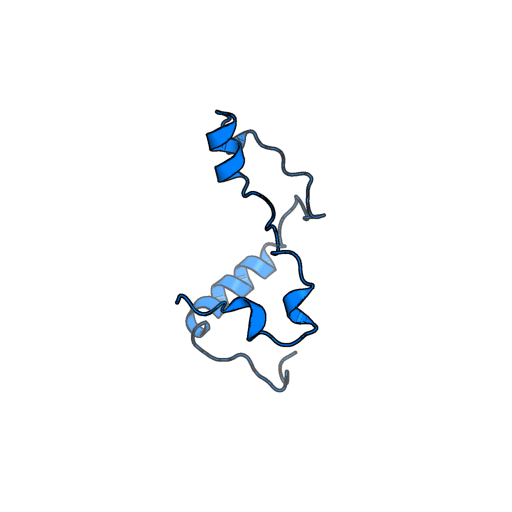RG A 1 68 ? 15.499 -11.688 4.372 1.00 94.12 68 ARG A O 1
ATOM 513 N N . TYR A 1 69 ? 16.201 -12.607 6.293 1.00 92.88 69 TYR A N 1
ATOM 514 C CA . TYR A 1 69 ? 16.077 -11.366 7.044 1.00 92.88 69 TYR A CA 1
ATOM 515 C C . TYR A 1 69 ? 17.139 -10.358 6.578 1.00 92.88 69 TYR A C 1
ATOM 517 O O . TYR A 1 69 ? 18.273 -10.770 6.316 1.00 92.88 69 TYR A O 1
ATOM 525 N N . PRO A 1 70 ? 16.802 -9.056 6.509 1.00 90.88 70 PRO A N 1
ATOM 526 C CA . PRO A 1 70 ? 17.795 -8.019 6.263 1.00 90.88 70 PRO A CA 1
ATOM 527 C C . PRO A 1 70 ? 18.800 -7.951 7.418 1.00 90.88 70 PRO A C 1
ATOM 529 O O . PRO A 1 70 ? 18.531 -8.423 8.528 1.00 90.88 70 PRO A O 1
ATOM 532 N N . ASP A 1 71 ? 19.947 -7.320 7.173 1.00 90.19 71 ASP A N 1
ATOM 533 C CA . ASP A 1 71 ? 20.923 -7.041 8.225 1.00 90.19 71 ASP A CA 1
ATOM 534 C C . ASP A 1 71 ? 20.321 -6.105 9.283 1.00 90.19 71 ASP A C 1
ATOM 536 O O . ASP A 1 71 ? 20.134 -4.909 9.063 1.00 90.19 71 ASP A O 1
ATOM 540 N N . GLY A 1 72 ? 20.034 -6.664 10.460 1.00 90.81 72 GLY A N 1
ATOM 541 C CA . GLY A 1 72 ? 19.424 -5.931 11.567 1.00 90.81 72 GLY A CA 1
ATOM 542 C C . GLY A 1 72 ? 20.336 -4.887 12.217 1.00 90.81 72 GLY A C 1
ATOM 543 O O . GLY A 1 72 ? 19.837 -4.033 12.945 1.00 90.81 72 GLY A O 1
ATOM 544 N N . SER A 1 73 ? 21.649 -4.943 11.973 1.00 93.19 73 SER A N 1
ATOM 545 C CA . SER A 1 73 ? 22.610 -3.944 12.455 1.00 93.19 73 SER A CA 1
ATOM 546 C C . SER A 1 73 ? 22.856 -2.811 11.459 1.00 93.19 73 SER A C 1
ATOM 548 O O . SER A 1 73 ? 23.428 -1.790 11.837 1.00 93.19 73 SER A O 1
ATOM 550 N N . GLY A 1 74 ? 22.410 -2.974 10.207 1.00 86.69 74 GLY A N 1
ATOM 551 C CA . GLY A 1 74 ? 22.649 -2.005 9.141 1.00 86.69 74 GLY A CA 1
ATOM 552 C C . GLY A 1 74 ? 24.135 -1.780 8.854 1.00 86.69 74 GLY A C 1
ATOM 553 O O . GLY A 1 74 ? 24.512 -0.685 8.462 1.00 86.69 74 GLY A O 1
ATOM 554 N N . PHE A 1 75 ? 24.989 -2.782 9.069 1.00 88.38 75 PHE A N 1
ATOM 555 C CA . PHE A 1 75 ? 26.437 -2.686 8.886 1.00 88.38 75 PHE A CA 1
ATOM 556 C C . PHE A 1 75 ? 26.832 -2.364 7.437 1.00 88.38 75 PHE A C 1
ATOM 558 O O . PHE A 1 75 ? 27.883 -1.772 7.209 1.00 88.38 75 PHE A O 1
ATOM 565 N N . GLN A 1 76 ? 26.005 -2.754 6.462 1.00 77.31 76 GLN A N 1
ATOM 566 C CA . GLN A 1 76 ? 26.241 -2.482 5.038 1.00 77.31 76 GLN A CA 1
ATOM 567 C C . GLN A 1 76 ? 25.560 -1.209 4.496 1.00 77.31 76 GLN A C 1
ATOM 569 O O . GLN A 1 76 ? 25.618 -0.983 3.286 1.00 77.31 76 GLN A O 1
ATOM 574 N N . LEU A 1 77 ? 24.910 -0.405 5.348 1.00 66.62 77 LEU A N 1
ATOM 575 C CA . LEU A 1 77 ? 24.226 0.837 4.952 1.00 66.62 77 LEU A CA 1
ATOM 576 C C . LEU A 1 77 ? 25.144 2.066 4.978 1.00 66.62 77 LEU A C 1
ATOM 578 O O . LEU A 1 77 ? 26.004 2.161 5.882 1.00 66.62 77 LEU A O 1
#

Secondary structure (DSSP, 8-state):
----SGGGS-TTGGGPPPP-PPPPHHHHHHHHT--GGG-----TT--TT-S-HHHHHHHHHHGGGTTSPP-TT-TT-

Mean predicted aligned error: 6.47 Å

Foldseek 3Di:
DDDDVLVVDDPVVNPDDPDDDDDDLVRVCVVVVHDSVPDDDPPDPDDPVDDDVVVVVVVVVCVVVVPDDDDPVPPVD

Nearest PDB structures (foldseek):
  7e42-assembly1_A  TM=3.614E-01  e=3.137E+00  Acinetobacter baumannii
  6d8j-assembly1_A  TM=3.712E-01  e=8.508E+00  Mycobacterium tuberculosis H37Rv
  6c4q-assembly1_A  TM=2.854E-01  e=7.378E+00  Mycobacterium tuberculosis H37Rv

pLDDT: mean 92.03, std 6.28, range [60.81, 98.12]

Solvent-accessible surface area (backbone atoms only — not comparable to full-atom values): 5439 Å² total; per-residue (Å²): 133,84,79,68,67,68,79,72,49,59,78,76,60,67,71,56,73,82,85,78,75,81,82,51,67,66,58,55,17,64,74,71,73,45,64,58,92,75,62,82,84,87,66,89,85,68,70,90,82,64,77,59,70,69,56,55,53,52,53,62,70,47,54,87,54,64,90,54,81,75,74,88,81,48,84,90,109